Protein AF-A0A7S4M5W6-F1 (afdb_monomer)

Foldseek 3Di:
DQDDQLLVCLLVLVVVSVVVLLVDPPDDQLDADPVRDGSLNNNCVPPVPPPLPSNLVSLLVNCVSVVNQLCSNCVPDDPVSSVSSVVSNVVVVVVPPDD

Mean predicted aligned error: 6.98 Å

Sequence (99 aa):
DDRTGFHYACENVHTEMVHLLLARDEVDVNLQDEEGKTGFHYTYTKLNDTSPLKLIEIGSLICRWRNLHPSELMTNASPEISEEIQRSISRSQHKSAHK

Nearest PDB structures (foldseek):
  6tmd-assembly1_A  TM=8.864E-01  e=6.807E-02  Homo sapiens
  8pef-assembly1_A  TM=4.766E-01  e=1.500E-02  Homo sapiens
  5yay-assembly1_A  TM=8.707E-01  e=4.450E-01  Mus musculus
  2rfa-assembly1_A  TM=5.948E-01  e=6.410E-01  Mus musculus
  4xz8-assembly2_B  TM=3.698E-01  e=3.583E+00  Erve virus

Radius of gyration: 13.03 Å; Cα contacts (8 Å, |Δi|>4): 99; chains: 1; bounding box: 36×26×35 Å

Organism: NCBI:txid1487602

Solvent-accessible surface area (backbone atoms only — not comparable to full-atom values): 5751 Å² total; per-residue (Å²): 124,62,67,47,75,60,29,56,24,27,46,68,65,36,61,69,53,45,52,60,46,68,73,36,88,86,58,67,74,76,53,50,24,82,84,68,45,30,19,58,54,38,27,46,77,64,21,67,91,75,37,57,68,58,45,40,52,54,49,35,51,54,26,65,76,65,75,41,55,50,63,69,73,38,78,87,58,64,69,71,57,38,51,49,28,48,50,49,47,57,62,56,58,73,72,74,80,76,132

InterPro domains:
  IPR002110 Ankyrin repeat [PF13857] (4-38)
  IPR002110 Ankyrin repeat [SM00248] (1-31)
  IPR036770 Ankyrin repeat-containing domain superfamily [G3DSA:1.25.40.20] (1-87)
  IPR036770 Ankyrin repeat-containing domain superfamily [SSF48403] (2-66)

Secondary structure (DSSP, 8-state):
----HHHHHHHTT-HHHHHHHHT-TT--TT---TTS--HHHHHHHHHTTT-HHHHHHHHHHHHHHHT--HHHHTTTS-HHHHHHHHHHHHHHHTTSS--

Structure (mmCIF, N/CA/C/O backbone):
data_AF-A0A7S4M5W6-F1
#
_entry.id   AF-A0A7S4M5W6-F1
#
loop_
_atom_site.group_PDB
_atom_site.id
_atom_site.type_symbol
_atom_site.label_atom_id
_atom_site.label_alt_id
_atom_site.label_comp_id
_atom_site.label_asym_id
_atom_site.label_entity_id
_atom_site.label_seq_id
_atom_site.pdbx_PDB_ins_code
_atom_site.Cartn_x
_atom_site.Cartn_y
_atom_site.Cartn_z
_atom_site.occupancy
_atom_site.B_iso_or_equiv
_atom_site.auth_seq_id
_atom_site.auth_comp_id
_atom_site.auth_asym_id
_atom_site.auth_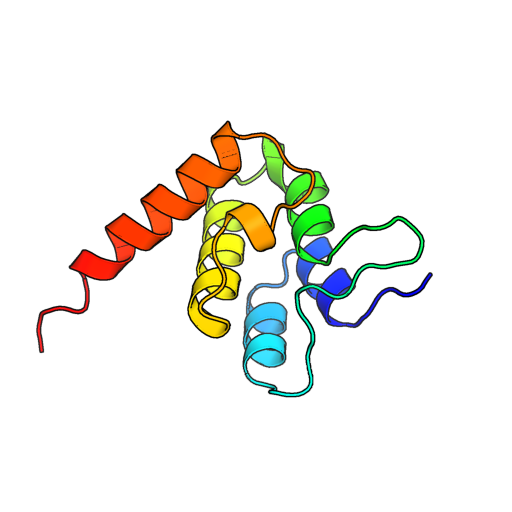atom_id
_atom_site.pdbx_PDB_model_num
ATOM 1 N N . ASP A 1 1 ? 6.531 -9.202 13.929 1.00 69.50 1 ASP A N 1
ATOM 2 C CA . ASP A 1 1 ? 6.068 -8.427 12.770 1.00 69.50 1 ASP A CA 1
ATOM 3 C C . ASP A 1 1 ? 4.558 -8.571 12.680 1.00 69.50 1 ASP A C 1
ATOM 5 O O . ASP A 1 1 ? 4.047 -9.668 12.508 1.00 69.50 1 ASP A O 1
ATOM 9 N N . ASP A 1 2 ? 3.820 -7.469 12.786 1.00 89.44 2 ASP A N 1
ATOM 10 C CA . ASP A 1 2 ? 2.349 -7.457 12.681 1.00 89.44 2 ASP A CA 1
ATOM 11 C C . ASP A 1 2 ? 1.853 -7.523 11.217 1.00 89.44 2 ASP A C 1
ATOM 13 O O . ASP A 1 2 ? 0.817 -6.969 10.840 1.00 89.44 2 ASP A O 1
ATOM 17 N N . ARG A 1 3 ? 2.605 -8.207 10.344 1.00 90.44 3 ARG A N 1
ATOM 18 C CA . ARG A 1 3 ? 2.281 -8.314 8.918 1.00 90.44 3 ARG A CA 1
ATOM 19 C C . ARG A 1 3 ? 1.146 -9.307 8.688 1.00 90.44 3 ARG A C 1
ATOM 21 O O . ARG A 1 3 ? 1.165 -10.451 9.132 1.00 90.44 3 ARG A O 1
ATOM 28 N N . THR A 1 4 ? 0.163 -8.881 7.905 1.00 93.12 4 THR A N 1
ATOM 29 C CA . THR A 1 4 ? -0.993 -9.702 7.509 1.00 93.12 4 THR A CA 1
ATOM 30 C C . THR A 1 4 ? -0.794 -10.377 6.156 1.00 93.12 4 THR A C 1
ATOM 32 O O . THR A 1 4 ? 0.095 -10.023 5.382 1.00 93.12 4 THR A O 1
ATOM 35 N N . GLY A 1 5 ? -1.701 -11.293 5.794 1.00 92.75 5 GLY A N 1
ATOM 36 C CA . GLY A 1 5 ? -1.742 -11.866 4.442 1.00 92.75 5 GLY A CA 1
ATOM 37 C C . GLY A 1 5 ? -1.813 -10.807 3.331 1.00 92.75 5 GLY A C 1
ATOM 38 O O . GLY A 1 5 ? -1.265 -11.019 2.251 1.00 92.75 5 GLY A O 1
ATOM 39 N N . PHE A 1 6 ? -2.405 -9.640 3.610 1.00 92.94 6 PHE A N 1
ATOM 40 C CA . PHE A 1 6 ? -2.423 -8.511 2.680 1.00 92.94 6 PHE A CA 1
ATOM 41 C C . PHE A 1 6 ? -1.031 -7.900 2.472 1.00 92.94 6 PHE A C 1
ATOM 43 O O . PHE A 1 6 ? -0.661 -7.626 1.332 1.00 92.94 6 PHE A O 1
ATOM 50 N N . HIS A 1 7 ? -0.222 -7.780 3.531 1.00 92.25 7 HIS A N 1
ATOM 51 C CA . HIS A 1 7 ? 1.160 -7.305 3.424 1.00 92.25 7 HIS A CA 1
ATOM 52 C C . HIS A 1 7 ? 1.982 -8.194 2.495 1.00 92.25 7 HIS A C 1
ATOM 54 O O . HIS A 1 7 ? 2.579 -7.703 1.538 1.00 92.25 7 HIS A O 1
ATOM 60 N N . TYR A 1 8 ? 1.938 -9.508 2.712 1.00 93.56 8 TYR A N 1
ATOM 61 C CA . TYR A 1 8 ? 2.689 -10.449 1.884 1.00 93.56 8 TYR A CA 1
ATOM 62 C C . TYR A 1 8 ? 2.166 -10.523 0.443 1.00 93.56 8 TYR A C 1
ATOM 64 O O . TYR A 1 8 ? 2.965 -10.645 -0.486 1.00 93.56 8 TYR A O 1
ATOM 72 N N . ALA A 1 9 ? 0.851 -10.423 0.215 1.00 93.75 9 ALA A N 1
ATOM 73 C CA . ALA A 1 9 ? 0.293 -10.379 -1.139 1.00 93.75 9 ALA A CA 1
ATOM 74 C C . ALA A 1 9 ? 0.791 -9.151 -1.922 1.00 93.75 9 ALA A C 1
ATOM 76 O O . ALA A 1 9 ? 1.154 -9.264 -3.096 1.00 93.75 9 ALA A O 1
ATOM 77 N N . CYS A 1 10 ? 0.853 -7.997 -1.256 1.00 92.00 10 CYS A N 1
ATOM 78 C CA . CYS A 1 10 ? 1.370 -6.751 -1.805 1.00 92.00 10 CYS A CA 1
ATOM 79 C C . CYS A 1 10 ? 2.891 -6.769 -2.026 1.00 92.00 10 CYS A C 1
ATOM 81 O O . CYS A 1 10 ? 3.344 -6.302 -3.072 1.00 92.00 10 CYS A O 1
ATOM 83 N N . GLU A 1 11 ? 3.666 -7.312 -1.085 1.00 90.31 11 GLU 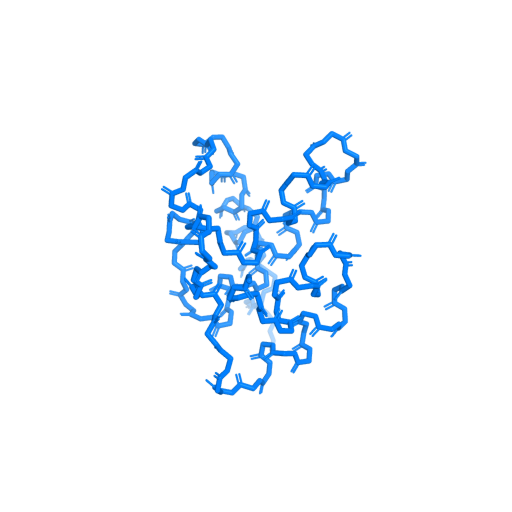A N 1
ATOM 84 C CA . GLU A 1 11 ? 5.128 -7.448 -1.178 1.00 90.31 11 GLU A CA 1
ATOM 85 C C . GLU A 1 11 ? 5.541 -8.356 -2.342 1.00 90.31 11 GLU A C 1
ATOM 87 O O . GLU A 1 11 ? 6.467 -8.042 -3.086 1.00 90.31 11 GLU A O 1
ATOM 92 N N . ASN A 1 12 ? 4.818 -9.459 -2.549 1.00 90.44 12 ASN A N 1
ATOM 93 C CA . ASN A 1 12 ? 5.084 -10.389 -3.647 1.00 90.44 12 ASN A CA 1
ATOM 94 C C . ASN A 1 12 ? 4.439 -9.960 -4.975 1.00 90.44 12 ASN A C 1
ATOM 96 O O . ASN A 1 12 ? 4.587 -10.653 -5.978 1.00 90.44 12 ASN A O 1
ATOM 100 N N . VAL A 1 13 ? 3.725 -8.825 -5.013 1.00 87.94 13 VAL A N 1
ATOM 101 C CA . VAL A 1 13 ? 3.046 -8.318 -6.221 1.00 87.94 13 VAL A CA 1
ATOM 102 C C . VAL A 1 13 ? 2.052 -9.351 -6.791 1.00 87.94 13 VAL A C 1
ATOM 104 O O . VAL A 1 13 ? 1.806 -9.457 -7.993 1.00 87.94 13 VAL A O 1
ATOM 107 N N . HIS A 1 14 ? 1.442 -10.144 -5.912 1.00 90.94 14 HIS A N 1
ATOM 108 C CA . HIS A 1 14 ? 0.482 -11.177 -6.284 1.00 90.94 14 HIS A CA 1
ATOM 109 C C . HIS A 1 14 ? -0.907 -10.556 -6.473 1.00 90.94 14 HIS A C 1
ATOM 111 O O . HIS A 1 14 ? -1.766 -10.659 -5.600 1.00 90.94 14 HIS A O 1
ATOM 117 N N . THR A 1 15 ? -1.144 -9.905 -7.617 1.00 89.94 15 THR A N 1
ATOM 118 C CA . THR A 1 15 ? -2.393 -9.165 -7.899 1.00 89.94 15 THR A CA 1
ATOM 119 C C . THR A 1 15 ? -3.657 -10.000 -7.707 1.00 89.94 15 THR A C 1
ATOM 121 O O . THR A 1 15 ? -4.630 -9.494 -7.158 1.00 89.94 15 THR A O 1
ATOM 124 N N . GLU A 1 16 ? -3.636 -11.280 -8.082 1.00 90.94 16 GLU A N 1
ATOM 125 C CA . GLU A 1 16 ? -4.774 -12.184 -7.869 1.00 90.94 16 GLU A CA 1
ATOM 126 C C . GLU A 1 16 ? -5.070 -12.377 -6.374 1.00 90.94 16 GLU A C 1
ATOM 128 O O . GLU A 1 16 ? -6.217 -12.325 -5.940 1.00 90.94 16 GLU A O 1
ATOM 133 N N . MET A 1 17 ? -4.026 -12.518 -5.554 1.00 92.69 17 MET A N 1
ATOM 134 C CA . MET A 1 17 ? -4.175 -12.638 -4.104 1.00 92.69 17 MET A CA 1
ATOM 135 C C . MET A 1 17 ? -4.670 -11.327 -3.489 1.00 92.69 17 MET A C 1
ATOM 137 O O . MET A 1 17 ? -5.534 -11.347 -2.618 1.00 92.69 17 MET A O 1
ATOM 141 N N 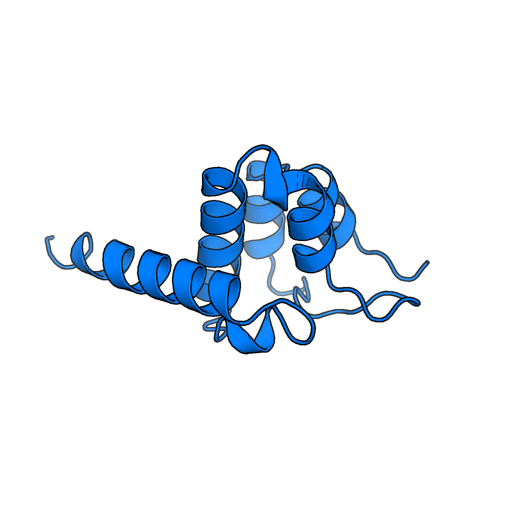. VAL A 1 18 ? -4.179 -10.183 -3.977 1.00 91.31 18 VAL A N 1
ATOM 142 C CA . VAL A 1 18 ? -4.692 -8.862 -3.586 1.00 91.31 18 VAL A CA 1
ATOM 143 C C . VAL A 1 18 ? -6.186 -8.764 -3.907 1.00 91.31 18 VAL A C 1
ATOM 145 O O . VAL A 1 18 ? -6.961 -8.372 -3.042 1.00 91.31 18 VAL A O 1
ATOM 148 N N . HIS A 1 19 ? -6.620 -9.191 -5.094 1.00 90.81 19 HIS A N 1
ATOM 149 C CA . HIS A 1 19 ? -8.036 -9.244 -5.465 1.00 90.81 19 HIS A CA 1
ATOM 150 C C . HIS A 1 19 ? -8.873 -10.119 -4.529 1.00 90.81 19 HIS A C 1
ATOM 152 O O . HIS A 1 19 ? -9.919 -9.678 -4.052 1.00 90.81 19 HIS A O 1
ATOM 158 N N . LEU A 1 20 ? -8.413 -11.341 -4.255 1.00 92.38 20 LEU A N 1
ATOM 159 C CA . LEU A 1 20 ? -9.111 -12.281 -3.376 1.00 92.38 20 LEU A CA 1
ATOM 160 C C . LEU A 1 20 ? -9.229 -11.751 -1.945 1.00 92.38 20 LEU A C 1
ATOM 162 O O . LEU A 1 20 ? -10.257 -11.945 -1.302 1.00 92.38 20 LEU A O 1
ATOM 166 N N . LEU A 1 21 ? -8.194 -11.071 -1.449 1.00 92.19 21 LEU A N 1
ATOM 167 C CA . LEU A 1 21 ? -8.202 -10.460 -0.123 1.00 92.19 21 LEU A CA 1
ATOM 168 C C . LEU A 1 21 ? -9.103 -9.223 -0.072 1.00 92.19 21 LEU A C 1
ATOM 170 O O . LEU A 1 21 ? -9.859 -9.074 0.882 1.00 92.19 21 LEU A O 1
ATOM 174 N N . LEU A 1 22 ? -9.083 -8.373 -1.102 1.00 89.81 22 LEU A N 1
ATOM 175 C CA . LEU A 1 22 ? -9.958 -7.197 -1.188 1.00 89.81 22 LEU A CA 1
ATOM 176 C C . LEU A 1 22 ? -11.444 -7.567 -1.259 1.00 89.81 22 LEU A C 1
ATOM 178 O O . LEU A 1 22 ? -12.273 -6.786 -0.804 1.00 89.81 22 LEU A O 1
ATOM 182 N N . ALA A 1 23 ? -11.772 -8.756 -1.773 1.00 89.69 23 ALA A N 1
ATOM 183 C CA . ALA A 1 23 ? -13.133 -9.286 -1.790 1.00 89.69 23 ALA A CA 1
ATOM 184 C C . ALA A 1 23 ? -13.661 -9.705 -0.403 1.00 89.69 23 ALA A C 1
ATOM 186 O O . ALA A 1 23 ? -14.825 -10.085 -0.289 1.00 89.69 23 ALA A O 1
ATOM 187 N N . ARG A 1 24 ? -12.823 -9.674 0.643 1.00 89.19 24 ARG A N 1
ATOM 188 C CA . ARG A 1 24 ? -13.217 -9.978 2.022 1.00 89.19 24 ARG A CA 1
ATOM 189 C C . ARG A 1 24 ? -13.386 -8.684 2.814 1.00 89.19 24 ARG A C 1
ATOM 191 O O . ARG A 1 24 ? -12.464 -7.872 2.891 1.00 89.19 24 ARG A O 1
ATOM 198 N N . ASP A 1 25 ? -14.529 -8.543 3.478 1.00 85.38 25 ASP A N 1
ATOM 199 C CA . ASP A 1 25 ? -14.839 -7.363 4.299 1.00 85.38 25 ASP A CA 1
ATOM 200 C C . ASP A 1 25 ? -13.919 -7.238 5.527 1.00 85.38 25 ASP A C 1
ATOM 202 O O . ASP A 1 25 ? -13.606 -6.138 5.970 1.00 85.38 25 ASP A O 1
ATOM 206 N N . GLU A 1 26 ? -13.430 -8.370 6.038 1.00 88.44 26 GLU A N 1
ATOM 207 C CA . GLU A 1 26 ? -12.576 -8.476 7.233 1.00 88.44 26 GLU A CA 1
ATOM 208 C C . GLU A 1 26 ? -11.151 -7.939 7.028 1.00 88.44 26 GLU A C 1
ATOM 210 O O . GLU A 1 26 ? -10.431 -7.704 7.997 1.00 88.44 26 GLU A O 1
ATOM 215 N N . VAL A 1 27 ? -10.702 -7.797 5.778 1.00 89.94 27 VAL A N 1
ATOM 216 C CA . VAL A 1 27 ? -9.326 -7.376 5.495 1.00 89.94 27 VAL A CA 1
ATOM 217 C C . VAL A 1 27 ? -9.202 -5.881 5.740 1.00 89.94 27 VAL A C 1
ATOM 219 O O . VAL A 1 27 ? -9.904 -5.093 5.119 1.00 89.94 27 VAL A O 1
ATOM 222 N N . ASP A 1 28 ? -8.286 -5.458 6.601 1.00 88.06 28 ASP A N 1
ATOM 223 C CA . ASP A 1 28 ? -7.926 -4.048 6.712 1.00 88.06 28 ASP A CA 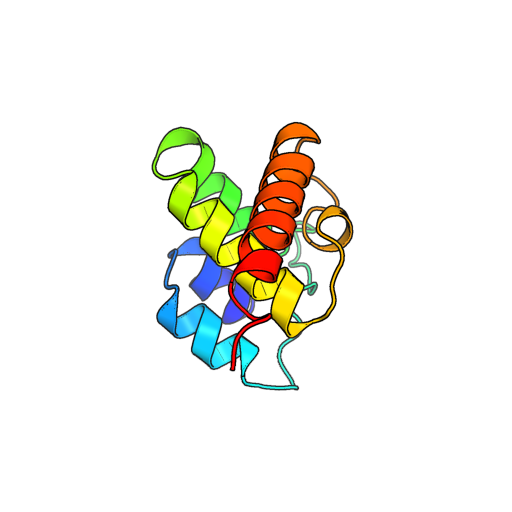1
ATOM 224 C C . ASP A 1 28 ? -6.683 -3.761 5.858 1.00 88.06 28 ASP A C 1
ATOM 226 O O . ASP A 1 28 ? -5.580 -4.229 6.142 1.00 88.06 28 ASP A O 1
ATOM 230 N N . VAL A 1 29 ? -6.884 -3.013 4.771 1.00 87.69 29 VAL A N 1
ATOM 231 C CA . VAL A 1 29 ? -5.829 -2.639 3.812 1.00 87.69 29 VAL A CA 1
ATOM 232 C C . VAL A 1 29 ? -4.915 -1.534 4.341 1.00 87.69 29 VAL A C 1
ATOM 234 O O . VAL A 1 29 ? -3.808 -1.363 3.829 1.00 87.69 29 VAL A O 1
ATOM 237 N N . ASN A 1 30 ? -5.385 -0.795 5.349 1.00 86.44 30 ASN A N 1
ATOM 238 C CA . ASN A 1 30 ? -4.666 0.300 5.987 1.00 86.44 30 ASN A CA 1
ATOM 239 C C . ASN A 1 30 ? -3.981 -0.142 7.281 1.00 86.44 30 ASN A C 1
ATOM 241 O O . ASN A 1 30 ? -3.303 0.676 7.905 1.00 86.44 30 ASN A O 1
ATOM 245 N N . LEU A 1 31 ? -4.131 -1.412 7.678 1.00 88.06 31 LEU A N 1
ATOM 246 C CA . LEU A 1 31 ? -3.440 -1.934 8.845 1.00 88.06 31 LEU A CA 1
ATOM 247 C C . LEU A 1 31 ? -1.933 -1.787 8.645 1.00 88.06 31 LEU A C 1
ATOM 249 O O . LEU A 1 31 ? -1.395 -2.174 7.605 1.00 88.06 31 LEU A O 1
ATOM 253 N N . GLN A 1 32 ? -1.287 -1.207 9.646 1.00 87.38 32 GLN A N 1
ATOM 254 C CA . GLN A 1 32 ? 0.151 -1.014 9.684 1.00 87.38 32 GLN A CA 1
AT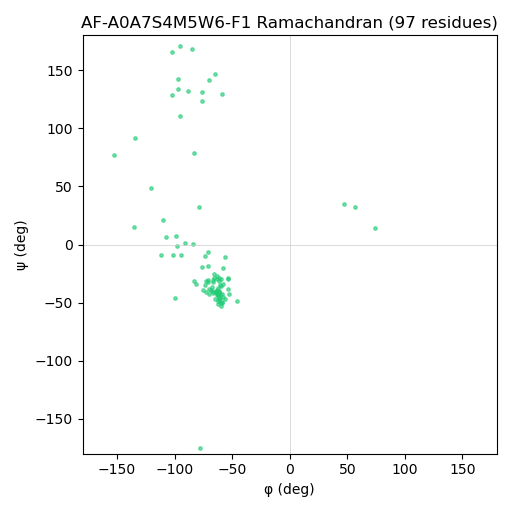OM 255 C C . GLN A 1 32 ? 0.795 -2.134 10.493 1.00 87.38 32 GLN A C 1
ATOM 257 O O . GLN A 1 32 ? 0.242 -2.560 11.507 1.00 87.38 32 GLN A O 1
ATOM 262 N N . ASP A 1 33 ? 1.960 -2.590 10.048 1.00 88.19 33 ASP A N 1
ATOM 263 C CA . ASP A 1 33 ? 2.803 -3.471 10.845 1.00 88.19 33 ASP A CA 1
ATOM 264 C C . ASP A 1 33 ? 3.591 -2.701 11.926 1.00 88.19 33 ASP A C 1
ATOM 266 O O . ASP A 1 33 ? 3.444 -1.489 12.100 1.00 88.19 33 ASP A O 1
ATOM 270 N N . GLU A 1 34 ? 4.466 -3.408 12.648 1.00 89.31 34 GLU A N 1
ATOM 271 C CA . GLU A 1 34 ? 5.336 -2.840 13.693 1.00 89.31 34 GLU A CA 1
ATOM 272 C C . GLU A 1 34 ? 6.262 -1.716 13.173 1.00 89.31 34 GLU A C 1
ATOM 274 O O . GLU A 1 34 ? 6.752 -0.909 13.963 1.00 89.31 34 GLU A O 1
ATOM 279 N N . GLU A 1 35 ? 6.506 -1.642 11.857 1.00 84.38 35 GLU A N 1
ATOM 280 C CA . GLU A 1 35 ? 7.301 -0.591 11.211 1.00 84.38 35 GLU A CA 1
ATOM 281 C C . GLU A 1 35 ? 6.444 0.609 10.755 1.00 84.38 35 GLU A C 1
ATOM 283 O O . GLU A 1 35 ? 6.967 1.543 10.140 1.00 84.38 35 GLU A O 1
ATOM 288 N N . GLY A 1 36 ? 5.130 0.596 11.011 1.00 84.94 36 GLY A N 1
ATOM 289 C CA . GLY A 1 36 ? 4.194 1.613 10.530 1.00 84.94 36 GLY A CA 1
ATOM 290 C C . GLY A 1 36 ? 3.875 1.492 9.034 1.00 84.94 36 GLY A C 1
ATOM 291 O O . GLY A 1 36 ? 3.352 2.437 8.434 1.00 84.94 36 GLY A O 1
ATOM 292 N N . LYS A 1 37 ? 4.217 0.365 8.394 1.00 84.94 37 LYS A N 1
ATOM 293 C CA . LYS A 1 37 ? 4.040 0.157 6.952 1.00 84.94 37 LYS A CA 1
ATOM 294 C C . LYS A 1 37 ? 2.752 -0.606 6.687 1.00 84.94 37 LYS A C 1
ATOM 296 O O . LYS A 1 37 ? 2.491 -1.621 7.314 1.00 84.94 37 LYS A O 1
ATOM 301 N N . THR A 1 38 ? 1.975 -0.134 5.716 1.00 88.75 38 THR A N 1
ATOM 302 C CA . THR A 1 38 ? 0.837 -0.887 5.155 1.00 88.75 38 THR A CA 1
ATOM 303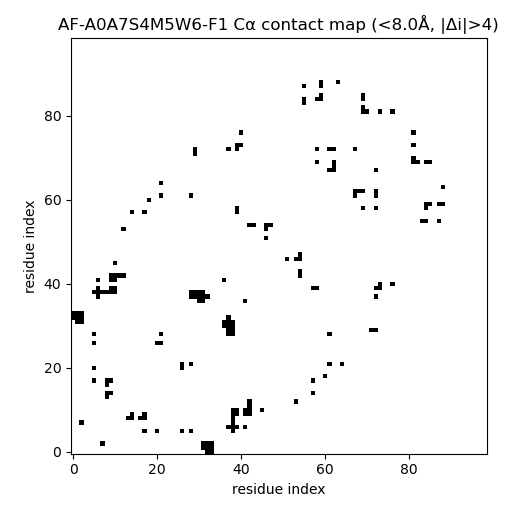 C C . THR A 1 38 ? 1.310 -1.841 4.062 1.00 88.75 38 THR A C 1
ATOM 305 O O . THR A 1 38 ? 2.412 -1.689 3.525 1.00 88.75 38 THR A O 1
ATOM 308 N N . GLY A 1 39 ? 0.449 -2.766 3.629 1.00 89.56 39 GLY A N 1
ATOM 309 C CA . GLY A 1 39 ? 0.776 -3.666 2.519 1.00 89.56 39 GLY A CA 1
ATOM 310 C C . GLY A 1 39 ? 1.242 -2.931 1.257 1.00 89.56 39 GLY A C 1
ATOM 311 O O . GLY A 1 39 ? 2.257 -3.303 0.671 1.00 89.56 39 GLY A O 1
ATOM 312 N N . PHE A 1 40 ? 0.592 -1.822 0.889 1.00 88.19 40 PHE A N 1
ATOM 313 C CA . PHE A 1 40 ? 0.958 -1.061 -0.311 1.00 88.19 40 PHE A CA 1
ATOM 314 C C . PHE A 1 40 ? 2.375 -0.459 -0.254 1.00 88.19 40 PHE A C 1
ATOM 316 O O . PHE A 1 40 ? 3.040 -0.367 -1.288 1.00 88.19 40 PHE A O 1
ATOM 323 N N . HIS A 1 41 ? 2.890 -0.130 0.940 1.00 86.06 41 HIS A N 1
ATOM 324 C CA . HIS A 1 41 ? 4.274 0.337 1.093 1.00 86.06 41 HIS A CA 1
ATOM 325 C C . HIS A 1 41 ? 5.280 -0.713 0.596 1.00 86.06 41 HIS A C 1
ATOM 327 O O . HIS A 1 41 ? 6.283 -0.359 -0.022 1.00 86.06 41 HIS A O 1
ATOM 333 N N . TYR A 1 42 ? 5.001 -2.004 0.794 1.00 86.81 42 TYR A N 1
ATOM 334 C CA . TYR A 1 42 ? 5.858 -3.083 0.295 1.00 86.81 42 TYR A CA 1
ATOM 335 C C . TYR A 1 42 ? 5.763 -3.268 -1.222 1.00 86.81 42 TYR A C 1
ATOM 337 O O . TYR A 1 42 ? 6.750 -3.613 -1.871 1.00 86.81 42 TYR A O 1
ATOM 345 N N . THR A 1 43 ? 4.604 -2.986 -1.818 1.00 87.00 43 THR A N 1
ATOM 346 C CA . THR A 1 43 ? 4.468 -2.949 -3.281 1.00 87.00 43 THR A CA 1
ATOM 347 C C . THR A 1 43 ? 5.347 -1.851 -3.873 1.00 87.00 43 THR A C 1
ATOM 349 O O . THR A 1 43 ? 6.028 -2.072 -4.874 1.00 87.00 43 THR A O 1
ATOM 352 N N . TYR A 1 44 ? 5.375 -0.685 -3.222 1.00 81.06 44 TYR A N 1
ATOM 353 C CA . TYR A 1 44 ? 6.196 0.445 -3.635 1.00 81.06 44 TYR A CA 1
ATOM 354 C C . TYR A 1 44 ? 7.692 0.126 -3.593 1.00 81.06 44 TYR A C 1
ATOM 356 O O . TYR A 1 44 ? 8.382 0.273 -4.603 1.00 81.06 44 TYR A O 1
ATOM 364 N N . THR A 1 45 ? 8.187 -0.390 -2.466 1.00 80.75 45 THR A N 1
ATOM 365 C CA . THR A 1 45 ? 9.609 -0.743 -2.321 1.00 80.75 45 THR A CA 1
ATOM 366 C C . THR A 1 45 ? 10.051 -1.826 -3.303 1.00 80.75 45 THR A C 1
ATOM 368 O O . THR A 1 45 ? 11.215 -1.836 -3.704 1.00 80.75 45 THR A O 1
ATOM 371 N N . LYS A 1 46 ? 9.146 -2.716 -3.734 1.00 83.62 46 LYS A N 1
ATOM 372 C CA . LYS A 1 46 ? 9.454 -3.720 -4.757 1.00 83.62 46 LYS A CA 1
ATOM 373 C C . LYS A 1 46 ? 9.389 -3.231 -6.192 1.00 83.62 46 LYS A C 1
ATOM 375 O O . LYS A 1 46 ? 10.154 -3.735 -7.011 1.00 83.62 46 LYS A O 1
ATOM 380 N N . LEU A 1 47 ? 8.484 -2.313 -6.518 1.00 79.00 47 LEU A N 1
ATOM 381 C CA . LEU A 1 47 ? 8.152 -2.010 -7.911 1.00 79.00 47 LEU A CA 1
ATOM 382 C C . LEU A 1 47 ? 8.570 -0.634 -8.412 1.00 79.00 47 LEU A C 1
ATOM 384 O O . LEU A 1 47 ? 8.479 -0.444 -9.626 1.00 79.00 47 LEU A O 1
ATOM 388 N N . ASN A 1 48 ? 9.033 0.273 -7.544 1.00 69.12 48 ASN A N 1
ATOM 389 C CA . ASN A 1 48 ? 9.308 1.671 -7.897 1.00 69.12 48 ASN A CA 1
ATOM 390 C C . ASN A 1 48 ? 10.089 1.830 -9.217 1.00 69.12 48 ASN A C 1
ATOM 392 O O . ASN A 1 48 ? 9.636 2.534 -10.113 1.00 69.12 48 ASN A O 1
ATOM 396 N N . ASP A 1 49 ? 11.179 1.077 -9.391 1.00 69.62 49 ASP A N 1
ATOM 397 C CA . ASP A 1 49 ? 12.006 1.153 -10.606 1.00 69.62 49 ASP A CA 1
ATOM 398 C C . ASP A 1 49 ? 11.764 0.005 -11.603 1.00 69.62 49 ASP A C 1
ATOM 400 O O . ASP A 1 49 ? 12.279 0.022 -12.718 1.00 69.62 49 ASP A O 1
ATOM 404 N N . THR A 1 50 ? 10.994 -1.020 -11.220 1.00 80.06 50 THR A N 1
ATOM 405 C CA . THR A 1 50 ? 10.877 -2.266 -12.004 1.00 80.06 50 THR A CA 1
ATOM 406 C C . THR A 1 50 ? 9.612 -2.319 -12.851 1.00 80.06 50 THR A C 1
ATOM 408 O O . THR A 1 50 ? 9.653 -2.711 -14.016 1.00 80.06 50 THR A O 1
ATOM 411 N N . SER A 1 51 ? 8.458 -1.975 -12.272 1.00 83.00 51 SER A N 1
ATOM 412 C CA . SER A 1 51 ? 7.178 -2.053 -12.981 1.00 83.00 51 SER A CA 1
ATOM 413 C C . SER A 1 51 ? 6.182 -1.035 -12.423 1.00 83.00 51 SER A C 1
ATOM 415 O O . SER A 1 51 ? 5.256 -1.394 -11.688 1.00 83.00 51 SER A O 1
ATOM 417 N N . PRO A 1 52 ? 6.332 0.251 -12.789 1.00 77.81 52 PRO A N 1
ATOM 418 C CA . PRO A 1 52 ? 5.435 1.308 -12.327 1.00 77.81 52 PRO A CA 1
ATOM 419 C C . PRO A 1 52 ? 3.977 1.058 -12.742 1.00 77.81 52 PRO A C 1
ATOM 421 O O . PRO A 1 52 ? 3.056 1.404 -12.008 1.00 77.81 52 PRO A O 1
ATOM 424 N N . LEU A 1 53 ? 3.738 0.372 -13.868 1.00 83.62 53 LEU A N 1
ATOM 425 C CA . LEU A 1 53 ? 2.385 -0.006 -14.296 1.00 83.62 53 LEU A CA 1
ATOM 426 C C . LEU A 1 53 ? 1.692 -0.934 -13.290 1.00 83.62 53 LEU A C 1
ATOM 428 O O . LEU A 1 53 ? 0.506 -0.767 -13.013 1.00 83.62 53 LEU A O 1
ATOM 432 N N . LYS A 1 54 ? 2.432 -1.888 -12.719 1.00 85.19 54 LYS A N 1
ATOM 433 C CA . LYS A 1 54 ? 1.891 -2.856 -11.761 1.00 85.19 54 LYS A CA 1
ATOM 434 C C . LYS A 1 54 ? 1.618 -2.218 -10.400 1.00 85.19 54 LYS A C 1
ATOM 436 O O . LYS A 1 54 ? 0.622 -2.537 -9.753 1.00 85.19 54 LYS A O 1
ATOM 441 N N . LEU A 1 55 ? 2.463 -1.262 -10.013 1.00 85.25 55 LEU A N 1
ATOM 442 C CA . LEU A 1 55 ? 2.251 -0.414 -8.842 1.00 85.25 55 LEU A CA 1
ATOM 443 C C . LEU A 1 55 ? 0.952 0.392 -8.982 1.00 85.25 55 LEU A C 1
ATOM 445 O O . LEU A 1 55 ? 0.111 0.369 -8.084 1.00 85.25 55 LEU A O 1
ATOM 449 N N . ILE A 1 56 ? 0.764 1.049 -10.131 1.00 84.38 56 ILE A N 1
ATOM 450 C CA . ILE A 1 56 ? -0.441 1.828 -10.438 1.00 84.38 56 ILE A CA 1
ATOM 451 C C . ILE A 1 56 ? -1.690 0.934 -10.446 1.00 84.38 56 ILE A C 1
ATOM 453 O O . ILE A 1 56 ? -2.729 1.340 -9.924 1.00 84.38 56 ILE A O 1
ATOM 457 N N . GLU A 1 57 ? -1.605 -0.278 -11.004 1.00 86.69 57 GLU A N 1
ATOM 458 C CA . GLU A 1 57 ? -2.704 -1.253 -11.028 1.00 86.69 57 GLU A CA 1
ATOM 459 C C . GLU A 1 57 ? -3.161 -1.621 -9.609 1.00 86.69 57 GLU A C 1
ATOM 461 O O . GLU A 1 57 ? -4.338 -1.465 -9.280 1.00 86.69 57 GLU A O 1
ATOM 466 N N . ILE A 1 58 ? -2.230 -2.041 -8.746 1.00 88.31 58 ILE A N 1
ATOM 467 C CA . ILE A 1 58 ? -2.527 -2.414 -7.355 1.00 88.31 58 ILE A CA 1
ATOM 468 C C . ILE A 1 58 ? -3.049 -1.203 -6.568 1.00 88.31 58 ILE A C 1
ATOM 470 O O . ILE A 1 58 ? -4.048 -1.321 -5.859 1.00 88.31 58 ILE A O 1
ATOM 474 N N . GLY A 1 59 ? -2.440 -0.026 -6.733 1.00 88.00 59 GLY A N 1
ATOM 475 C CA . GLY A 1 59 ? -2.886 1.195 -6.056 1.00 88.00 59 GLY A CA 1
ATOM 476 C C . GLY A 1 59 ? -4.307 1.592 -6.458 1.00 88.00 59 GLY A C 1
ATOM 477 O O . GLY A 1 59 ? -5.147 1.882 -5.605 1.00 88.00 59 GLY A O 1
ATOM 478 N N . SER A 1 60 ? -4.614 1.513 -7.757 1.00 85.44 60 SER A N 1
ATOM 479 C CA . SER A 1 60 ? -5.957 1.777 -8.287 1.00 85.44 60 SER A CA 1
ATOM 480 C C . SER A 1 60 ? -6.987 0.772 -7.755 1.00 85.44 60 SER A C 1
ATOM 482 O O . SER A 1 60 ? -8.112 1.155 -7.432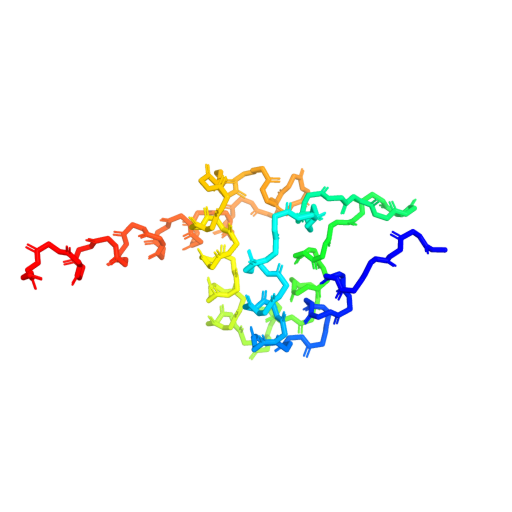 1.00 85.44 60 SER A O 1
ATOM 484 N N . LEU A 1 61 ? -6.612 -0.507 -7.641 1.00 86.62 61 LEU A N 1
ATOM 485 C CA . LEU A 1 61 ? -7.470 -1.568 -7.109 1.00 86.62 61 LEU A CA 1
ATOM 486 C C . LEU A 1 61 ? -7.868 -1.323 -5.655 1.00 86.62 61 LEU A C 1
ATOM 488 O O . LEU A 1 61 ? -9.056 -1.394 -5.332 1.00 86.62 61 LEU A O 1
ATOM 492 N N . ILE A 1 62 ? -6.893 -1.008 -4.801 1.00 86.31 62 ILE A N 1
ATOM 493 C CA . ILE A 1 62 ? -7.123 -0.783 -3.370 1.00 86.31 62 ILE A CA 1
ATOM 494 C C . ILE A 1 62 ? -8.006 0.453 -3.158 1.00 86.31 62 ILE A C 1
ATOM 496 O O . ILE A 1 62 ? -9.008 0.374 -2.444 1.00 86.31 62 ILE A O 1
ATOM 500 N N . CYS A 1 63 ? -7.701 1.562 -3.846 1.00 84.81 63 CYS A N 1
ATOM 501 C CA . CYS A 1 63 ? -8.499 2.789 -3.762 1.00 84.81 63 CYS A CA 1
ATOM 502 C C . CYS A 1 63 ? -9.959 2.550 -4.176 1.0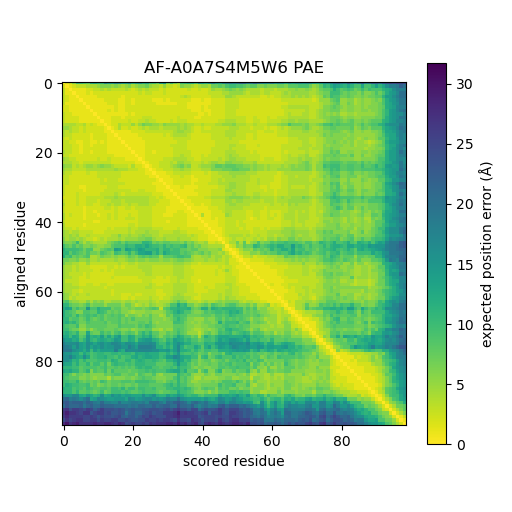0 84.81 63 CYS A C 1
ATOM 504 O O . CYS A 1 63 ? -10.884 3.014 -3.509 1.00 84.81 63 CYS A O 1
ATOM 506 N N . ARG A 1 64 ? -10.181 1.776 -5.250 1.00 81.75 64 ARG A N 1
ATOM 507 C CA . ARG A 1 64 ? -11.527 1.491 -5.766 1.00 81.75 64 ARG A CA 1
ATOM 508 C C . ARG A 1 64 ? -12.368 0.658 -4.805 1.00 81.75 64 ARG A C 1
ATOM 510 O O . ARG A 1 64 ? -13.552 0.934 -4.654 1.00 81.75 64 ARG A O 1
ATOM 517 N N . TRP A 1 65 ? -11.780 -0.358 -4.180 1.00 77.88 65 TRP A N 1
ATOM 518 C CA . TRP A 1 65 ? -12.515 -1.272 -3.302 1.00 77.88 65 TRP A CA 1
ATOM 519 C C . TRP A 1 65 ? -12.952 -0.635 -1.988 1.00 77.88 65 TRP A C 1
ATOM 521 O O . TRP A 1 65 ? -13.996 -0.994 -1.453 1.00 77.88 65 TRP A O 1
ATOM 531 N N . ARG A 1 66 ? -12.165 0.307 -1.467 1.00 71.94 66 ARG A N 1
ATOM 532 C CA . ARG A 1 66 ? -12.421 0.913 -0.155 1.00 71.94 66 ARG A CA 1
ATOM 533 C C . ARG A 1 66 ? -12.924 2.348 -0.219 1.00 71.94 66 ARG A C 1
ATOM 535 O O . ARG A 1 66 ? -13.059 2.972 0.825 1.00 71.94 66 ARG A O 1
ATOM 542 N N . ASN A 1 67 ? -13.214 2.857 -1.423 1.00 72.94 67 ASN A N 1
ATOM 543 C CA . ASN A 1 67 ? -13.479 4.280 -1.663 1.00 72.94 67 ASN A CA 1
ATOM 544 C C . ASN A 1 67 ? -12.414 5.167 -0.989 1.00 72.94 67 ASN A C 1
ATOM 546 O O . ASN A 1 67 ? -12.707 6.230 -0.446 1.00 72.94 67 ASN A O 1
ATOM 550 N N . LEU A 1 68 ? -11.184 4.653 -0.969 1.00 72.81 68 LEU A N 1
ATOM 551 C CA . LEU A 1 68 ? -10.073 5.200 -0.216 1.00 72.81 68 LEU A CA 1
ATOM 552 C C . LEU A 1 68 ? -9.370 6.223 -1.098 1.00 72.81 68 LEU A C 1
ATOM 554 O O . LEU A 1 68 ? -9.074 5.941 -2.265 1.00 72.81 68 LEU A O 1
ATOM 558 N N . HIS A 1 69 ? -9.095 7.406 -0.558 1.00 70.75 69 HIS A N 1
ATOM 559 C CA . HIS A 1 69 ? -8.317 8.385 -1.298 1.00 70.75 69 HIS A CA 1
ATOM 560 C C . HIS A 1 69 ? -6.849 7.917 -1.406 1.00 70.75 69 HIS A C 1
ATOM 562 O O . HIS A 1 69 ? -6.303 7.402 -0.426 1.00 70.75 69 HIS A O 1
ATOM 568 N N . PRO A 1 70 ? -6.156 8.123 -2.545 1.00 70.00 70 PRO A N 1
ATOM 569 C CA . PRO A 1 70 ? -4.752 7.723 -2.699 1.00 70.00 70 PRO A CA 1
ATOM 570 C C . PRO A 1 70 ? -3.813 8.257 -1.606 1.00 70.00 70 PRO A C 1
ATOM 572 O O . PRO A 1 70 ? -2.849 7.588 -1.244 1.00 70.00 70 PRO A O 1
ATOM 575 N N . SER A 1 71 ? -4.113 9.427 -1.027 1.00 70.12 71 SER A N 1
ATOM 576 C CA . SER A 1 71 ? -3.331 9.983 0.089 1.00 70.12 71 SER A CA 1
ATOM 577 C C . SER A 1 71 ? -3.428 9.161 1.375 1.00 70.12 71 SER A C 1
ATOM 579 O O . SER A 1 71 ? -2.485 9.153 2.158 1.00 70.12 71 SER A O 1
ATOM 581 N N . GLU A 1 72 ? -4.556 8.492 1.613 1.00 70.56 72 GLU A N 1
ATOM 582 C CA . GLU A 1 72 ? -4.738 7.627 2.782 1.00 70.56 72 GLU A CA 1
ATOM 583 C C . GLU A 1 72 ? -3.982 6.311 2.594 1.00 70.56 72 GLU A C 1
ATOM 585 O O . GLU A 1 72 ? -3.321 5.848 3.519 1.00 70.56 72 GLU A O 1
ATOM 590 N N . LEU A 1 73 ? -3.992 5.770 1.368 1.00 72.88 73 LEU A N 1
ATOM 591 C CA . LEU A 1 73 ? -3.232 4.573 0.994 1.00 72.88 73 LEU A CA 1
ATOM 592 C C . LEU A 1 73 ? -1.714 4.764 1.151 1.00 72.88 73 LEU A C 1
ATOM 594 O O . LEU A 1 73 ? -0.983 3.813 1.433 1.00 72.88 73 LEU A O 1
ATOM 598 N N . MET A 1 74 ? -1.242 5.993 0.945 1.00 68.94 74 MET A N 1
ATOM 599 C CA . MET A 1 74 ? 0.173 6.332 0.887 1.00 68.94 74 MET A CA 1
ATOM 600 C C . MET A 1 74 ? 0.587 7.355 1.944 1.00 68.94 74 MET A C 1
ATOM 602 O O . MET A 1 74 ? 1.274 8.329 1.631 1.00 68.94 74 MET A O 1
ATOM 606 N N . THR A 1 75 ? 0.200 7.135 3.201 1.00 59.38 75 THR A N 1
ATOM 607 C CA . THR A 1 75 ? 0.427 8.089 4.300 1.00 59.38 75 THR A CA 1
ATOM 608 C C . THR A 1 75 ? 1.908 8.472 4.506 1.00 59.38 75 THR A C 1
ATOM 610 O O . THR A 1 75 ? 2.175 9.448 5.196 1.00 59.38 75 THR A O 1
ATOM 613 N N . ASN A 1 76 ? 2.865 7.780 3.864 1.00 55.69 76 ASN A N 1
ATOM 614 C CA . ASN A 1 76 ? 4.302 8.081 3.897 1.00 55.69 76 ASN A CA 1
ATOM 615 C C . ASN A 1 76 ? 5.031 8.030 2.526 1.00 55.69 76 ASN A C 1
ATOM 617 O O . ASN A 1 76 ? 6.261 7.958 2.513 1.00 55.69 76 ASN A O 1
ATOM 621 N N . ALA A 1 77 ? 4.340 8.027 1.373 1.00 56.28 77 ALA A N 1
ATOM 622 C CA . ALA A 1 77 ? 5.010 7.948 0.056 1.00 56.28 77 ALA A CA 1
ATOM 623 C C . ALA A 1 77 ? 5.102 9.306 -0.675 1.00 56.28 77 ALA A C 1
ATOM 625 O O . ALA A 1 77 ? 4.450 10.277 -0.285 1.00 56.28 77 ALA A O 1
ATOM 626 N N . SER A 1 78 ? 5.944 9.398 -1.719 1.00 59.34 78 SER A N 1
ATOM 627 C CA . SER A 1 78 ? 6.205 10.674 -2.404 1.00 59.34 78 SER A CA 1
ATOM 628 C C . SER A 1 78 ? 4.947 11.224 -3.108 1.00 59.34 78 SER A C 1
ATOM 630 O O . SER A 1 78 ? 4.125 10.448 -3.614 1.00 59.34 78 SER A O 1
ATOM 632 N N . PRO A 1 79 ? 4.776 12.560 -3.176 1.00 65.00 79 PRO A N 1
ATOM 633 C CA . PRO A 1 79 ? 3.599 13.186 -3.784 1.00 65.00 79 PRO A CA 1
ATOM 634 C C . PRO A 1 79 ? 3.366 12.792 -5.249 1.00 65.00 79 PRO A C 1
ATOM 636 O O . PRO A 1 79 ? 2.216 12.660 -5.666 1.00 65.00 79 PRO A O 1
ATOM 639 N N . GLU A 1 80 ? 4.436 12.561 -6.019 1.00 66.31 80 GLU A N 1
ATOM 640 C CA . GLU A 1 80 ? 4.356 12.252 -7.456 1.00 66.31 80 GLU A CA 1
ATOM 641 C C . GLU A 1 80 ? 3.565 10.970 -7.737 1.00 66.31 80 GLU A C 1
ATOM 643 O O . GLU A 1 80 ? 2.830 10.868 -8.719 1.00 66.31 80 GLU A O 1
ATOM 648 N N . ILE A 1 81 ? 3.682 9.991 -6.846 1.00 63.88 81 ILE A N 1
ATOM 649 C CA . ILE A 1 81 ? 3.084 8.666 -7.020 1.00 63.88 81 ILE A CA 1
ATOM 650 C C . ILE A 1 81 ? 1.624 8.673 -6.586 1.00 63.88 81 ILE A C 1
ATOM 652 O O . ILE A 1 81 ? 0.791 8.004 -7.198 1.00 63.88 81 ILE A O 1
ATOM 656 N N . SER A 1 82 ? 1.299 9.510 -5.598 1.00 68.19 82 SER A N 1
ATOM 657 C CA . SER A 1 82 ? -0.079 9.777 -5.176 1.00 68.19 82 SER A CA 1
ATOM 658 C C . SER A 1 82 ? -0.861 10.355 -6.342 1.00 68.19 82 SER A C 1
ATOM 660 O O . SER A 1 82 ? -1.952 9.890 -6.676 1.00 68.19 82 SER A O 1
ATOM 662 N N . GLU A 1 83 ? -0.240 11.321 -7.019 1.00 71.19 83 GLU A N 1
ATOM 663 C CA . GLU A 1 83 ? -0.822 11.988 -8.167 1.00 71.19 83 GLU A CA 1
ATOM 664 C C . GLU A 1 83 ? -1.010 11.025 -9.346 1.00 71.19 83 GLU A C 1
ATOM 666 O O . GLU A 1 83 ? -2.063 11.040 -9.984 1.00 71.19 83 GLU A O 1
ATOM 671 N N . GLU A 1 84 ? -0.051 10.136 -9.626 1.00 71.12 84 GLU A N 1
ATOM 672 C CA . GLU A 1 84 ? -0.185 9.190 -10.741 1.00 71.12 84 GLU A CA 1
ATOM 673 C C . GLU A 1 84 ? -1.244 8.106 -10.485 1.00 71.12 84 GLU A C 1
ATOM 675 O O . GLU A 1 84 ? -2.021 7.781 -11.389 1.00 71.12 84 GLU A O 1
ATOM 680 N N . ILE A 1 85 ? -1.360 7.597 -9.252 1.00 73.38 85 ILE A N 1
ATOM 681 C CA . ILE A 1 85 ? -2.460 6.696 -8.868 1.00 73.38 85 ILE A CA 1
ATOM 682 C C . ILE A 1 85 ? -3.803 7.421 -9.022 1.00 73.38 85 ILE A C 1
ATOM 684 O O . ILE A 1 85 ? -4.728 6.885 -9.638 1.00 73.38 85 ILE A O 1
ATOM 688 N N . GLN A 1 86 ? -3.907 8.664 -8.545 1.00 76.06 86 GLN A N 1
ATOM 689 C CA . GLN A 1 86 ? -5.113 9.481 -8.686 1.00 76.06 86 GLN A CA 1
ATOM 690 C C . GLN A 1 86 ? -5.477 9.740 -10.159 1.00 76.06 86 GLN A C 1
ATOM 692 O O . GLN A 1 86 ? -6.646 9.616 -10.548 1.00 76.06 86 GLN A O 1
ATOM 697 N N . ARG A 1 87 ? -4.491 10.036 -11.017 1.00 78.38 87 ARG A N 1
ATOM 698 C CA . ARG A 1 87 ? -4.686 10.167 -12.471 1.00 78.38 87 ARG A CA 1
ATOM 699 C C . ARG A 1 87 ? -5.153 8.860 -13.102 1.00 78.38 87 ARG A C 1
ATOM 701 O O . ARG A 1 87 ? -6.058 8.889 -13.935 1.00 78.38 87 ARG A O 1
ATOM 708 N N . SER A 1 88 ? -4.572 7.722 -12.723 1.00 78.69 88 SER A N 1
ATOM 709 C CA . SER A 1 88 ? -4.970 6.400 -13.225 1.00 78.69 88 SER A CA 1
ATOM 710 C C . SER A 1 88 ? -6.420 6.065 -12.871 1.00 78.69 88 SER A C 1
ATOM 712 O O . SER A 1 88 ? -7.205 5.697 -13.751 1.00 78.69 88 SER A O 1
ATOM 714 N N . ILE A 1 89 ? -6.809 6.283 -11.611 1.00 76.81 89 ILE A N 1
ATOM 715 C CA . ILE A 1 89 ? -8.192 6.112 -11.145 1.00 76.81 89 ILE A CA 1
ATOM 716 C C . ILE A 1 89 ? -9.137 6.983 -11.982 1.00 76.81 89 ILE A C 1
ATOM 718 O O . ILE A 1 89 ? -10.138 6.485 -12.499 1.00 76.81 89 ILE A O 1
ATOM 722 N N . SER A 1 90 ? -8.778 8.252 -12.199 1.00 78.50 90 SER A N 1
ATOM 723 C CA . SER A 1 90 ? -9.580 9.207 -12.977 1.00 78.50 90 SER A CA 1
ATOM 724 C C . SER A 1 90 ? -9.718 8.801 -14.454 1.00 78.50 90 SER A C 1
ATOM 726 O O . SER A 1 90 ? -10.801 8.881 -15.030 1.00 78.50 90 SER A O 1
ATOM 728 N N . ARG A 1 91 ? -8.646 8.290 -15.078 1.00 71.56 91 ARG A N 1
ATOM 729 C CA . ARG A 1 91 ? -8.664 7.763 -16.459 1.00 71.56 91 ARG A CA 1
ATOM 730 C C . ARG A 1 91 ? -9.511 6.491 -16.591 1.00 71.56 91 ARG A C 1
ATOM 732 O O . ARG A 1 91 ? -10.124 6.275 -17.636 1.00 71.56 91 ARG A O 1
ATOM 739 N N . SER A 1 92 ? -9.562 5.659 -15.551 1.00 61.12 92 SER A N 1
ATOM 740 C CA . SER A 1 92 ? -10.354 4.422 -15.525 1.00 61.12 92 SER A CA 1
ATOM 741 C C . SER A 1 92 ? -11.869 4.685 -15.443 1.00 61.12 92 SER A C 1
ATOM 743 O O . SER A 1 92 ? -12.657 3.944 -16.036 1.00 61.12 92 SER A O 1
ATOM 745 N N . GLN A 1 93 ? -12.300 5.789 -14.815 1.00 54.59 93 GLN A N 1
ATOM 746 C CA . GLN A 1 93 ? -13.723 6.160 -14.707 1.00 54.59 93 GLN A CA 1
ATOM 747 C C . GLN A 1 93 ? -14.383 6.503 -16.056 1.00 54.59 93 GLN A C 1
ATOM 749 O O . GLN A 1 93 ? -15.581 6.279 -16.225 1.00 54.59 93 GLN A O 1
ATOM 754 N N . HIS A 1 94 ? -13.620 6.937 -17.065 1.00 47.19 94 HIS A N 1
ATOM 755 C CA . HIS A 1 94 ? -14.165 7.224 -18.399 1.00 47.19 94 HIS A CA 1
ATOM 756 C C . HIS A 1 94 ? -14.537 5.977 -19.222 1.00 47.19 94 HIS A C 1
ATOM 758 O O . HIS A 1 94 ? -15.194 6.112 -20.253 1.00 47.19 94 HIS A O 1
ATOM 764 N N . LYS A 1 95 ? -14.164 4.762 -18.792 1.00 45.12 95 LYS A N 1
ATOM 765 C CA . LYS A 1 95 ? -14.499 3.520 -19.517 1.00 45.12 95 LYS A CA 1
ATOM 766 C C . LYS A 1 95 ? -15.773 2.821 -19.032 1.00 45.12 95 LYS A C 1
ATOM 768 O O . LYS A 1 95 ? -16.230 1.912 -19.713 1.00 45.12 95 LYS A O 1
ATOM 773 N N . SER A 1 96 ? -16.377 3.253 -17.922 1.00 39.38 96 SER A N 1
ATOM 774 C CA . SER A 1 96 ? -17.589 2.623 -17.364 1.00 39.38 96 SER A CA 1
ATOM 775 C C . SER A 1 96 ? -18.859 3.481 -17.488 1.00 39.38 96 SER A C 1
ATOM 777 O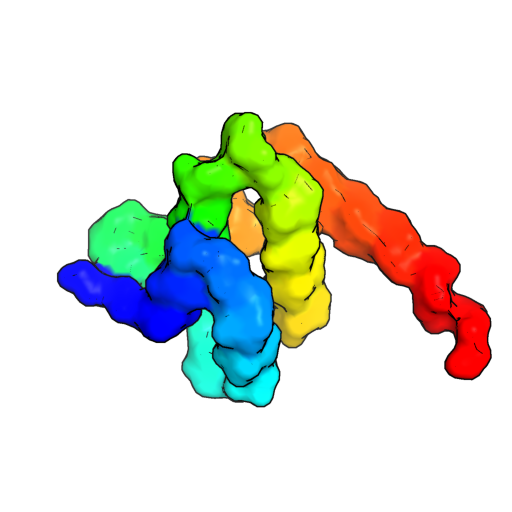 O . SER A 1 96 ? -19.817 3.255 -16.754 1.00 39.38 96 SER A O 1
ATOM 779 N N . ALA A 1 97 ? -18.889 4.453 -18.408 1.00 37.00 97 ALA A N 1
ATOM 780 C CA . ALA A 1 97 ? -20.080 5.265 -18.701 1.00 37.00 97 ALA A CA 1
ATOM 781 C C . ALA A 1 97 ? -20.869 4.800 -19.945 1.00 37.00 97 ALA A C 1
ATOM 783 O O . ALA A 1 97 ? -21.818 5.462 -20.355 1.00 37.00 97 ALA A O 1
ATOM 784 N N . HIS A 1 98 ? -20.522 3.654 -20.540 1.00 36.97 98 HIS A N 1
ATOM 785 C CA . HIS A 1 98 ? -21.321 3.044 -21.603 1.00 36.97 98 HIS A CA 1
ATOM 786 C C . HIS A 1 98 ? -21.503 1.541 -21.372 1.00 36.97 98 HIS A C 1
ATOM 788 O O . HIS A 1 98 ? -20.706 0.738 -21.852 1.00 36.97 98 HIS A O 1
ATOM 794 N N . LYS A 1 99 ? -22.597 1.202 -20.679 1.00 31.69 99 LYS A N 1
ATOM 795 C CA . LYS A 1 99 ? -23.696 0.319 -21.123 1.00 31.69 99 LYS A CA 1
ATOM 796 C C . LYS A 1 99 ? -24.236 -0.551 -19.992 1.00 31.69 99 LYS A C 1
ATOM 798 O O . LYS A 1 99 ? -23.427 -1.224 -19.326 1.00 31.69 99 LYS A O 1
#

pLDDT: mean 78.79, std 14.03, range [31.69, 93.75]